Protein AF-A0A355C2K5-F1 (afdb_monomer_lite)

pLDDT: mean 94.12, std 6.8, range [56.81, 98.81]

Secondary structure (DSSP, 8-state):
---SS-STTTEEEE-SS-EEEPPTTGGG--SS--HHHHHHHHHHHHHHHHH-HHHHHHHHHHHHHHHHHHHTT-TT-------

Sequence (83 aa):
LPPFKGGGEMIDLVTTETVTYNDPPHRFEAGTPPILEAIGLGAALEWMTATGLEAIAAHESALAEQATAELSKLNFVELYGRA

Structure (mmCIF, N/CA/C/O backbone):
data_AF-A0A355C2K5-F1
#
_entry.id   AF-A0A355C2K5-F1
#
loop_
_atom_site.group_PDB
_atom_site.id
_atom_site.type_symbol
_atom_site.label_atom_id
_atom_site.label_alt_id
_atom_site.label_comp_id
_atom_site.label_asym_id
_atom_site.label_entity_id
_atom_site.label_seq_id
_atom_site.pdbx_PDB_ins_code
_atom_site.Cartn_x
_atom_site.Cartn_y
_atom_site.Cartn_z
_atom_site.occupancy
_atom_site.B_iso_or_equiv
_atom_site.auth_seq_id
_atom_site.auth_comp_id
_atom_site.auth_asym_id
_atom_site.auth_atom_id
_atom_site.pdbx_PDB_model_num
ATOM 1 N N . LEU A 1 1 ? 8.549 13.983 -18.120 1.00 79.44 1 LEU A N 1
ATOM 2 C CA . LEU A 1 1 ? 9.303 13.954 -16.846 1.00 79.44 1 LEU A CA 1
ATOM 3 C C . LEU A 1 1 ? 10.565 13.120 -17.032 1.00 79.44 1 LEU A C 1
ATOM 5 O O . LEU A 1 1 ? 10.464 12.105 -17.724 1.00 79.44 1 LEU A O 1
ATOM 9 N N . PRO A 1 2 ? 11.713 13.562 -16.488 1.00 79.06 2 PRO A N 1
ATOM 10 C CA . PRO A 1 2 ? 12.943 12.775 -16.456 1.00 79.06 2 PRO A CA 1
ATOM 11 C C . PRO A 1 2 ? 12.812 11.599 -15.470 1.00 79.06 2 PRO A C 1
ATOM 13 O O . PRO A 1 2 ? 11.938 11.635 -14.600 1.00 79.06 2 PRO A O 1
ATOM 16 N N . PRO A 1 3 ? 13.646 10.560 -15.600 1.00 85.75 3 PRO A N 1
ATOM 17 C CA . PRO A 1 3 ? 13.639 9.423 -14.686 1.00 85.75 3 PRO A CA 1
ATOM 18 C C . PRO A 1 3 ? 14.050 9.804 -13.259 1.00 85.75 3 PRO A C 1
ATOM 20 O O . PRO A 1 3 ? 14.835 10.728 -13.053 1.00 85.75 3 PRO A O 1
ATOM 23 N N . PHE A 1 4 ? 13.542 9.063 -12.271 1.00 81.56 4 PHE A N 1
ATOM 24 C CA . PHE A 1 4 ? 13.888 9.263 -10.858 1.00 81.56 4 PHE A CA 1
ATOM 25 C C . PHE A 1 4 ? 15.266 8.679 -10.502 1.00 81.56 4 PHE A C 1
ATOM 27 O O . PHE A 1 4 ? 16.033 9.284 -9.756 1.00 81.56 4 PHE A O 1
ATOM 34 N N . LYS A 1 5 ? 15.584 7.506 -11.061 1.00 82.62 5 LYS A N 1
ATOM 35 C CA . LYS A 1 5 ? 16.883 6.823 -10.981 1.00 82.62 5 LYS A CA 1
ATOM 36 C C . LYS A 1 5 ? 17.292 6.375 -12.387 1.00 82.62 5 LYS A C 1
ATOM 38 O O . LYS A 1 5 ? 16.424 6.131 -13.219 1.00 82.62 5 LYS A O 1
ATOM 43 N N . GLY A 1 6 ? 18.594 6.280 -12.652 1.00 83.88 6 GLY A N 1
ATOM 44 C CA . GLY A 1 6 ? 19.132 5.716 -13.897 1.00 83.88 6 GLY A CA 1
ATOM 45 C C . GLY A 1 6 ? 19.545 4.253 -13.722 1.00 83.88 6 GLY A C 1
ATOM 46 O O . GLY A 1 6 ? 19.885 3.843 -12.613 1.00 83.88 6 GLY A O 1
ATOM 47 N N . GLY A 1 7 ? 19.528 3.467 -14.797 1.00 87.06 7 GLY A N 1
ATOM 48 C CA . GLY A 1 7 ? 19.931 2.057 -14.780 1.00 87.06 7 GLY A CA 1
ATOM 49 C C . GLY A 1 7 ? 19.292 1.257 -15.914 1.00 87.06 7 GLY A C 1
ATOM 50 O O . GLY A 1 7 ? 18.657 1.834 -16.789 1.00 87.06 7 GLY A O 1
ATOM 51 N N . GLY A 1 8 ? 19.445 -0.070 -15.893 1.00 87.19 8 GLY A N 1
ATOM 52 C CA . GLY A 1 8 ? 18.693 -0.962 -16.791 1.00 87.19 8 GLY A CA 1
ATOM 53 C C . GLY A 1 8 ? 17.174 -0.844 -16.592 1.00 87.19 8 GLY A C 1
ATOM 54 O O . GLY A 1 8 ? 16.736 -0.168 -15.663 1.00 87.19 8 GLY A O 1
ATOM 55 N N . GLU A 1 9 ? 16.381 -1.487 -17.452 1.00 89.12 9 GLU A N 1
ATOM 56 C CA . GLU A 1 9 ? 14.900 -1.426 -17.517 1.00 89.12 9 GLU A CA 1
ATOM 57 C C . GLU A 1 9 ? 14.301 -0.063 -17.908 1.00 89.12 9 GLU A C 1
ATOM 59 O O . GLU A 1 9 ? 13.371 0.006 -18.706 1.00 89.12 9 GLU A O 1
ATOM 64 N N . MET A 1 10 ? 14.844 1.048 -17.412 1.00 93.88 10 MET A N 1
ATOM 65 C CA . MET A 1 10 ? 14.291 2.387 -17.660 1.00 93.88 10 MET A CA 1
ATOM 66 C C . MET A 1 10 ? 14.841 3.079 -18.918 1.00 93.88 10 MET A C 1
ATOM 68 O O . MET A 1 10 ? 14.258 4.057 -19.400 1.00 93.88 10 MET A O 1
ATOM 72 N N . ILE A 1 11 ? 15.961 2.579 -19.445 1.00 93.44 11 ILE A N 1
ATOM 73 C CA . ILE A 1 11 ? 16.594 3.044 -20.684 1.00 93.44 11 ILE A CA 1
ATOM 74 C C . ILE A 1 11 ? 15.944 2.339 -21.874 1.00 93.44 11 ILE A C 1
ATOM 76 O O . ILE A 1 11 ? 15.811 1.119 -21.868 1.00 93.44 11 ILE A O 1
ATOM 80 N N . ASP A 1 12 ? 15.610 3.118 -22.899 1.00 94.31 12 ASP A N 1
ATOM 81 C CA . ASP A 1 12 ? 15.192 2.622 -24.214 1.00 94.31 12 ASP A CA 1
ATOM 82 C C . ASP A 1 12 ? 16.423 2.405 -25.119 1.00 94.31 12 ASP A C 1
ATOM 84 O O . ASP A 1 12 ? 16.693 1.294 -25.570 1.00 94.31 12 ASP A O 1
ATOM 88 N N . LEU A 1 13 ? 17.259 3.440 -25.285 1.00 93.81 13 LEU A N 1
ATOM 89 C CA . LEU A 1 13 ? 18.528 3.376 -26.017 1.00 93.81 13 LEU A CA 1
ATOM 90 C C . LEU A 1 13 ? 19.659 4.012 -25.207 1.00 93.81 13 LEU A C 1
ATOM 92 O O . LEU A 1 13 ? 19.492 5.081 -24.624 1.00 93.81 13 LEU A O 1
ATOM 96 N N . VAL A 1 14 ? 20.843 3.400 -25.242 1.00 94.38 14 VAL A N 1
ATOM 97 C CA . VAL A 1 14 ? 22.087 3.996 -24.737 1.00 94.38 14 VAL A CA 1
ATOM 98 C C . VAL A 1 14 ? 23.194 3.891 -25.783 1.00 94.38 14 VAL A C 1
ATOM 100 O O . VAL A 1 14 ? 23.499 2.810 -26.284 1.00 94.38 14 VAL A O 1
ATOM 103 N N . THR A 1 15 ? 23.809 5.028 -26.094 1.00 95.19 15 THR A N 1
ATOM 104 C CA . THR A 1 15 ? 25.074 5.144 -26.827 1.00 95.19 15 THR A CA 1
ATOM 105 C C . THR A 1 15 ? 26.101 5.862 -25.951 1.00 95.19 15 THR A C 1
ATOM 107 O O . THR A 1 15 ? 25.807 6.271 -24.827 1.00 95.19 15 THR A O 1
ATOM 110 N N . THR A 1 16 ? 27.322 6.038 -26.454 1.00 96.06 16 THR A N 1
ATOM 111 C CA . THR A 1 16 ? 28.351 6.841 -25.783 1.00 96.06 16 THR A CA 1
ATOM 112 C C . THR A 1 16 ? 27.987 8.330 -25.680 1.00 96.06 16 THR A C 1
ATOM 114 O O . THR A 1 16 ? 28.512 9.022 -24.813 1.00 96.06 16 THR A O 1
ATOM 117 N N . GLU A 1 17 ? 27.068 8.824 -26.515 1.00 96.50 17 GLU A N 1
ATOM 118 C CA . GLU A 1 17 ? 26.678 10.236 -26.621 1.00 96.50 17 GLU A CA 1
ATOM 119 C C . GLU A 1 17 ? 25.247 10.516 -26.153 1.00 96.50 17 GLU A C 1
ATOM 121 O O . GLU A 1 17 ? 24.909 11.663 -25.867 1.00 96.50 17 GLU A O 1
ATOM 126 N N . THR A 1 18 ? 24.359 9.519 -26.158 1.00 94.38 18 THR A N 1
ATOM 127 C CA . THR A 1 18 ? 22.918 9.737 -25.969 1.00 94.38 18 THR A CA 1
ATOM 128 C C . THR A 1 18 ? 22.274 8.617 -25.168 1.00 94.38 18 THR A C 1
ATOM 130 O O . THR A 1 18 ? 22.590 7.444 -25.339 1.00 94.38 18 THR A O 1
ATOM 133 N N . VAL A 1 19 ? 21.318 8.993 -24.318 1.00 93.38 19 VAL A N 1
ATOM 134 C CA . VAL A 1 19 ? 20.412 8.069 -23.635 1.00 93.38 19 VAL A CA 1
ATOM 135 C C . VAL A 1 19 ? 18.980 8.509 -23.916 1.00 93.38 19 VAL A C 1
ATOM 137 O O . VAL A 1 19 ? 18.645 9.676 -23.703 1.00 93.38 19 VAL A O 1
ATOM 140 N N . THR A 1 20 ? 18.135 7.589 -24.373 1.00 93.94 20 THR A N 1
ATOM 141 C CA . THR A 1 20 ? 16.677 7.760 -24.407 1.00 93.94 20 THR A CA 1
ATOM 142 C C . THR A 1 20 ? 16.037 6.853 -23.364 1.00 93.94 20 THR A C 1
ATOM 144 O O . THR A 1 20 ? 16.621 5.862 -22.923 1.00 93.94 20 THR A O 1
ATOM 147 N N . TYR A 1 21 ? 14.842 7.219 -22.914 1.00 94.56 21 TYR A N 1
ATOM 148 C CA . TYR A 1 21 ? 14.166 6.543 -21.812 1.00 94.56 21 TYR A CA 1
ATOM 149 C C . TYR A 1 21 ? 12.869 5.909 -22.285 1.00 94.56 21 TYR A C 1
ATOM 151 O O . TYR A 1 21 ? 12.168 6.505 -23.105 1.00 94.56 21 TYR A O 1
ATOM 159 N N . ASN A 1 22 ? 12.522 4.772 -21.686 1.00 94.62 22 ASN A N 1
ATOM 160 C CA . ASN A 1 22 ? 11.254 4.093 -21.923 1.00 94.62 22 ASN A CA 1
ATOM 161 C C . ASN A 1 22 ? 10.054 4.984 -21.586 1.00 94.62 22 ASN A C 1
ATOM 163 O O . ASN A 1 22 ? 10.176 6.026 -20.931 1.00 94.62 22 ASN A O 1
ATOM 167 N N . ASP A 1 23 ? 8.867 4.579 -22.021 1.00 95.06 23 ASP A N 1
ATOM 168 C CA . ASP A 1 23 ? 7.628 5.211 -21.584 1.00 95.06 23 ASP A CA 1
ATOM 169 C C . ASP A 1 23 ? 7.288 4.852 -20.123 1.00 95.06 23 ASP A C 1
ATOM 171 O O . ASP A 1 23 ? 7.759 3.842 -19.589 1.00 95.06 23 ASP A O 1
ATOM 175 N N . PRO A 1 24 ? 6.521 5.697 -19.408 1.00 94.25 24 PRO A N 1
ATOM 176 C CA . PRO A 1 24 ? 5.965 5.323 -18.111 1.00 94.25 24 PRO A CA 1
ATOM 177 C C . PRO A 1 24 ? 5.111 4.040 -18.203 1.00 94.25 24 PRO A C 1
ATOM 179 O O . PRO A 1 24 ? 4.401 3.875 -19.195 1.00 94.25 24 PRO A O 1
ATOM 182 N N . PRO A 1 25 ? 5.118 3.169 -17.173 1.00 93.94 25 PRO A N 1
ATOM 183 C CA . PRO A 1 25 ? 5.758 3.355 -15.866 1.00 93.94 25 PRO A CA 1
ATOM 184 C C . PRO A 1 25 ? 7.263 3.040 -15.844 1.00 93.94 25 PRO A C 1
ATOM 186 O O . PRO A 1 25 ? 7.971 3.606 -15.013 1.00 93.94 25 PRO A O 1
ATOM 189 N N . HIS A 1 26 ? 7.771 2.244 -16.791 1.00 93.38 26 HIS A N 1
ATOM 190 C CA . HIS A 1 26 ? 9.146 1.722 -16.791 1.00 93.38 26 HIS A CA 1
ATOM 191 C C . HIS A 1 26 ? 10.231 2.802 -16.762 1.00 93.38 26 HIS A C 1
ATOM 193 O O . HIS A 1 26 ? 11.285 2.605 -16.161 1.00 93.38 26 HIS A O 1
ATOM 199 N N . ARG A 1 27 ? 9.951 4.001 -17.299 1.00 94.56 27 ARG A N 1
ATOM 200 C CA . ARG A 1 27 ? 10.813 5.190 -17.131 1.00 94.56 27 ARG A CA 1
ATOM 201 C C . ARG A 1 27 ? 11.242 5.445 -15.679 1.00 94.56 27 ARG A C 1
ATOM 203 O O . ARG A 1 27 ? 12.282 6.058 -15.440 1.00 94.56 27 ARG A O 1
ATOM 210 N N . PHE A 1 28 ? 10.416 5.053 -14.714 1.00 94.69 28 PHE A N 1
ATOM 211 C CA . PHE A 1 28 ? 10.596 5.348 -13.295 1.00 94.69 28 PHE A CA 1
ATOM 212 C C . PHE A 1 28 ? 11.039 4.134 -12.465 1.00 94.69 28 PHE A C 1
ATOM 214 O O . PHE A 1 28 ? 11.240 4.276 -11.260 1.00 94.69 28 PHE A O 1
ATOM 221 N N . GLU A 1 29 ? 11.260 2.979 -13.092 1.00 94.44 29 GLU A N 1
ATOM 222 C CA . GLU A 1 29 ? 11.522 1.694 -12.430 1.00 94.44 29 GLU A CA 1
ATOM 223 C C . GLU A 1 29 ? 12.904 1.158 -12.821 1.00 94.44 29 GLU A C 1
ATOM 225 O O . GLU A 1 29 ? 13.052 0.108 -13.432 1.00 94.44 29 GLU A O 1
ATOM 230 N N . ALA A 1 30 ? 13.942 1.934 -12.511 1.00 94.69 30 ALA A N 1
ATOM 231 C CA . ALA A 1 30 ? 15.312 1.590 -12.874 1.00 94.69 30 ALA A CA 1
ATOM 232 C C . ALA A 1 30 ? 15.821 0.330 -12.152 1.00 94.69 30 ALA A C 1
ATOM 234 O O . ALA A 1 30 ? 15.777 0.253 -10.921 1.00 94.69 30 ALA A O 1
ATOM 235 N N . GLY A 1 31 ? 16.446 -0.567 -12.912 1.00 93.69 31 GLY A N 1
ATOM 236 C CA . GLY A 1 31 ? 17.070 -1.792 -12.423 1.00 93.69 31 GLY A CA 1
ATOM 237 C C . GLY A 1 31 ? 16.076 -2.931 -12.218 1.00 93.69 31 GLY A C 1
ATOM 238 O O . GLY A 1 31 ? 14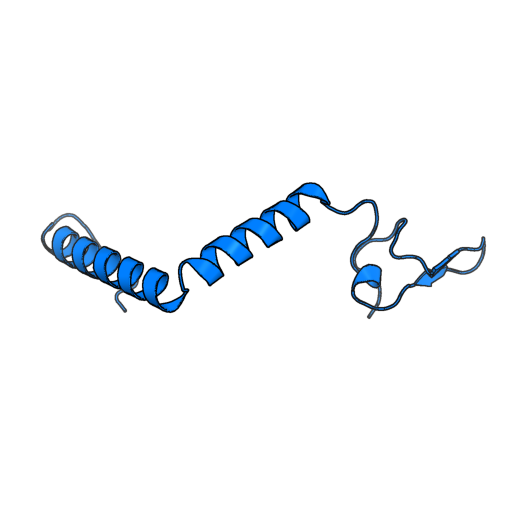.904 -2.830 -12.555 1.00 93.69 31 GLY A O 1
ATOM 239 N N . THR A 1 32 ? 16.560 -4.044 -11.666 1.00 94.69 32 THR A N 1
ATOM 240 C CA . THR A 1 32 ? 15.696 -5.181 -11.338 1.00 94.69 32 THR A CA 1
ATOM 241 C C . THR A 1 32 ? 14.652 -4.748 -10.301 1.00 94.69 32 THR A C 1
ATOM 243 O O . THR A 1 32 ? 15.044 -4.297 -9.219 1.00 94.69 32 THR A O 1
ATOM 246 N N . PRO A 1 33 ? 13.346 -4.867 -10.598 1.00 93.62 33 PRO A N 1
ATOM 247 C CA . PRO A 1 33 ? 12.306 -4.452 -9.670 1.00 93.62 33 PRO A CA 1
ATOM 248 C C . PRO A 1 33 ? 12.203 -5.428 -8.485 1.00 93.62 33 PRO A C 1
ATOM 250 O O . PRO A 1 33 ? 12.769 -6.526 -8.523 1.00 93.62 33 PRO A O 1
ATOM 253 N N . PRO A 1 34 ? 11.453 -5.070 -7.432 1.00 96.31 34 PRO A N 1
ATOM 254 C CA . PRO A 1 34 ? 11.099 -5.994 -6.360 1.00 96.31 34 PRO A CA 1
ATOM 255 C C . PRO A 1 34 ? 10.029 -6.987 -6.863 1.00 96.31 34 PRO A C 1
ATOM 257 O O . PRO A 1 34 ? 8.831 -6.833 -6.624 1.00 96.31 34 PRO A O 1
ATOM 260 N N . ILE A 1 35 ? 10.467 -7.964 -7.668 1.00 96.94 35 ILE A N 1
ATOM 261 C CA . ILE A 1 35 ? 9.598 -8.866 -8.444 1.00 96.94 35 ILE A CA 1
ATOM 26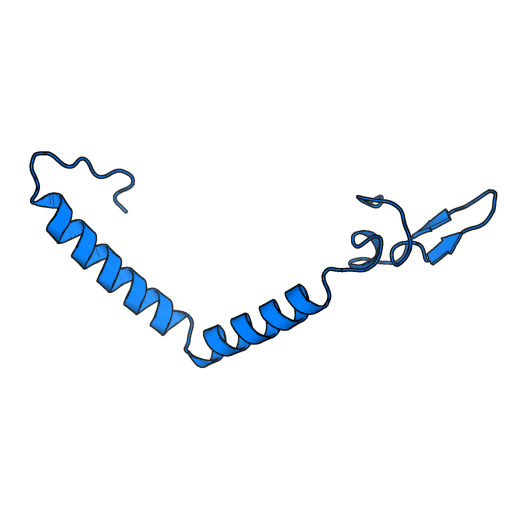2 C C . ILE A 1 35 ? 8.669 -9.668 -7.527 1.00 96.94 35 ILE A C 1
ATOM 264 O O . ILE A 1 35 ? 7.462 -9.726 -7.761 1.00 96.94 35 ILE A O 1
ATOM 268 N N . LEU A 1 36 ? 9.223 -10.306 -6.492 1.00 98.50 36 LEU A N 1
ATOM 269 C CA . LEU A 1 36 ? 8.445 -11.178 -5.610 1.00 98.50 36 LEU A CA 1
ATOM 270 C C . LEU A 1 36 ? 7.498 -10.372 -4.726 1.00 98.50 36 LEU A C 1
ATOM 272 O O . LEU A 1 36 ? 6.388 -10.814 -4.446 1.00 98.50 36 LEU A O 1
ATOM 276 N N . GLU A 1 37 ? 7.909 -9.178 -4.324 1.00 9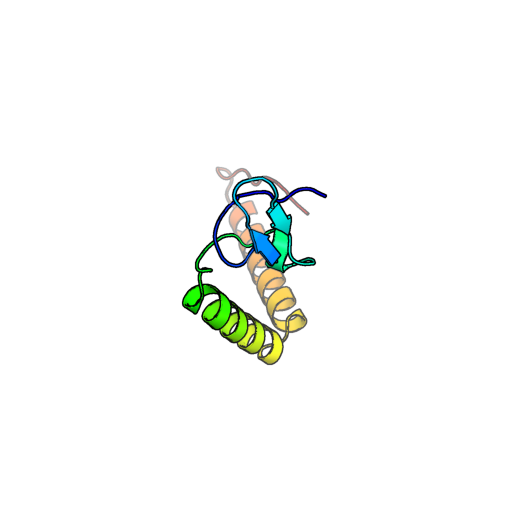8.56 37 GLU A N 1
ATOM 277 C CA . GLU A 1 37 ? 7.100 -8.256 -3.545 1.00 98.56 37 GLU A CA 1
ATOM 278 C C . GLU A 1 37 ? 5.916 -7.739 -4.367 1.00 98.56 37 GLU A C 1
ATOM 280 O O . GLU A 1 37 ? 4.802 -7.693 -3.852 1.00 98.56 37 GLU A O 1
ATOM 285 N N . ALA A 1 38 ? 6.119 -7.416 -5.651 1.00 98.38 38 ALA A N 1
ATOM 286 C CA . ALA A 1 38 ? 5.038 -7.010 -6.549 1.00 98.38 38 ALA A CA 1
ATOM 287 C C . ALA A 1 38 ? 4.020 -8.144 -6.772 1.00 98.38 38 ALA A C 1
ATOM 289 O O . ALA A 1 38 ? 2.812 -7.911 -6.717 1.00 98.38 38 ALA A O 1
ATOM 290 N N . ILE A 1 39 ? 4.493 -9.383 -6.949 1.00 98.56 39 ILE A N 1
ATOM 291 C CA . ILE A 1 39 ? 3.623 -10.568 -7.042 1.00 98.56 39 ILE A CA 1
ATOM 292 C C . ILE A 1 39 ? 2.854 -10.780 -5.730 1.00 98.56 39 ILE A C 1
ATOM 294 O O . ILE A 1 39 ? 1.641 -10.987 -5.746 1.00 98.56 39 ILE A O 1
ATOM 298 N N . GLY A 1 40 ? 3.544 -10.700 -4.590 1.00 98.75 40 GLY A N 1
ATOM 299 C CA . GLY A 1 40 ? 2.934 -10.845 -3.269 1.00 98.75 40 GLY A CA 1
ATOM 300 C C . GLY A 1 40 ? 1.884 -9.772 -2.982 1.00 98.75 40 GLY A C 1
ATOM 301 O O . GLY A 1 40 ? 0.826 -10.082 -2.438 1.00 98.75 40 GLY A O 1
ATOM 302 N N . LEU A 1 41 ? 2.135 -8.530 -3.407 1.00 98.81 41 LEU A N 1
ATOM 303 C CA . LEU A 1 41 ? 1.160 -7.445 -3.333 1.00 98.81 41 LEU A CA 1
ATOM 304 C C . LEU A 1 41 ? -0.085 -7.763 -4.170 1.00 98.81 41 LEU A C 1
ATOM 306 O O . LEU A 1 41 ? -1.195 -7.578 -3.679 1.00 98.81 41 LEU A O 1
ATOM 310 N N . GLY A 1 42 ? 0.081 -8.295 -5.385 1.00 98.69 42 GLY A N 1
ATOM 311 C CA . GLY A 1 42 ? -1.037 -8.760 -6.211 1.00 98.69 42 GLY A CA 1
ATOM 312 C C . GLY A 1 42 ? -1.910 -9.786 -5.483 1.00 98.69 42 GLY A C 1
ATOM 313 O O . GLY A 1 42 ? -3.113 -9.580 -5.342 1.00 98.69 42 GLY A O 1
ATOM 314 N N . ALA A 1 43 ? -1.297 -10.831 -4.922 1.00 98.75 43 ALA A N 1
ATOM 315 C CA . ALA A 1 43 ? -2.015 -11.863 -4.170 1.00 98.75 43 ALA A CA 1
ATOM 316 C C . ALA A 1 43 ? -2.730 -11.312 -2.918 1.00 98.75 43 ALA A C 1
ATOM 318 O O . ALA A 1 43 ? -3.851 -11.717 -2.606 1.00 98.75 43 ALA A O 1
ATOM 319 N N . ALA A 1 44 ? -2.108 -10.370 -2.202 1.00 98.69 44 ALA A N 1
ATOM 320 C CA . ALA A 1 44 ? -2.730 -9.717 -1.051 1.00 98.69 44 ALA A CA 1
ATOM 321 C C . ALA A 1 44 ? -3.970 -8.905 -1.461 1.00 98.69 44 ALA A C 1
ATOM 323 O O . ALA A 1 44 ? -5.015 -9.004 -0.815 1.00 98.69 44 ALA A O 1
ATOM 324 N N . LEU A 1 45 ? -3.879 -8.148 -2.559 1.00 98.69 45 LEU A N 1
ATOM 325 C CA . LEU A 1 45 ? -4.995 -7.369 -3.096 1.00 98.69 45 LEU A CA 1
ATOM 326 C C . LEU A 1 45 ? -6.136 -8.266 -3.586 1.00 98.69 45 LEU A C 1
ATOM 328 O O . LEU A 1 45 ? -7.301 -7.956 -3.338 1.00 98.69 45 LEU A O 1
ATOM 332 N N . GLU A 1 46 ? -5.823 -9.390 -4.232 1.00 98.69 46 GLU A N 1
ATOM 333 C CA . GLU A 1 46 ? -6.817 -10.390 -4.636 1.00 98.69 46 GLU A CA 1
ATOM 334 C C . GLU A 1 46 ? -7.568 -10.950 -3.425 1.00 98.69 46 GLU A C 1
ATOM 336 O O . GLU A 1 46 ? -8.799 -10.984 -3.427 1.00 98.69 46 GLU A O 1
ATOM 341 N N . TRP A 1 47 ? -6.853 -11.318 -2.358 1.00 98.56 47 TRP A N 1
ATOM 342 C CA . TRP A 1 47 ? -7.468 -11.805 -1.123 1.00 98.56 47 TRP A CA 1
ATOM 343 C C . TRP A 1 47 ? -8.352 -10.748 -0.448 1.00 98.56 47 TRP A C 1
ATOM 345 O O . TRP A 1 47 ? -9.481 -11.053 -0.056 1.00 98.56 47 TRP A O 1
ATOM 355 N N . MET A 1 48 ? -7.881 -9.500 -0.344 1.00 98.50 48 MET A N 1
ATOM 356 C CA . MET A 1 48 ? -8.670 -8.399 0.225 1.00 98.50 48 MET A CA 1
ATOM 357 C C . MET A 1 48 ? -9.932 -8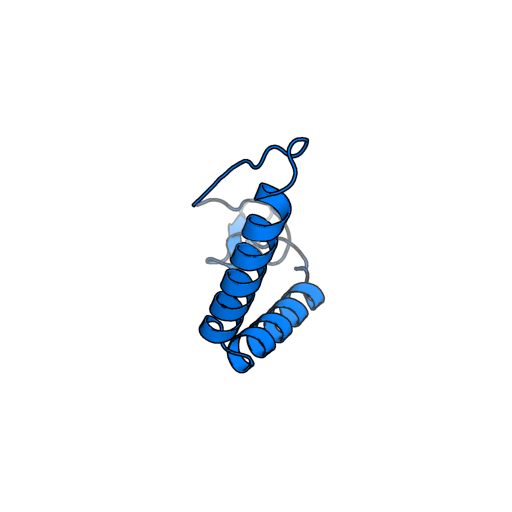.133 -0.599 1.00 98.50 48 MET A C 1
ATOM 359 O O . MET A 1 48 ? -11.016 -7.974 -0.041 1.00 98.50 48 MET A O 1
ATOM 363 N N . THR A 1 49 ? -9.809 -8.139 -1.928 1.00 98.31 49 THR A N 1
ATOM 364 C CA . THR A 1 49 ? -10.940 -7.934 -2.843 1.00 98.31 49 THR A CA 1
ATOM 365 C C . THR A 1 49 ? -11.953 -9.071 -2.729 1.00 98.31 49 THR A C 1
ATOM 367 O O . THR A 1 49 ? -13.150 -8.813 -2.655 1.00 98.31 49 THR A O 1
ATOM 370 N N . ALA A 1 50 ? -11.488 -10.322 -2.657 1.00 98.38 50 ALA A N 1
ATOM 371 C CA . ALA A 1 50 ? -12.347 -11.490 -2.472 1.00 98.38 50 ALA A CA 1
ATOM 372 C C . ALA A 1 50 ? -13.037 -11.509 -1.098 1.00 98.38 50 ALA A C 1
ATOM 374 O O . ALA A 1 50 ? -14.172 -11.968 -0.987 1.00 98.38 50 ALA A O 1
ATOM 375 N N . THR A 1 51 ? -12.367 -10.999 -0.062 1.00 98.19 51 THR A N 1
ATOM 376 C CA . THR A 1 51 ? -12.944 -10.821 1.280 1.00 98.19 51 THR A CA 1
ATOM 377 C C . THR A 1 51 ? -14.000 -9.707 1.294 1.00 98.19 51 THR A C 1
ATOM 379 O O . THR A 1 51 ? -14.995 -9.814 2.010 1.00 98.19 51 THR A O 1
ATOM 382 N N . GLY A 1 52 ? -13.817 -8.672 0.468 1.00 98.38 52 GLY A N 1
ATOM 383 C CA . GLY A 1 52 ? -14.717 -7.530 0.315 1.00 98.38 52 GLY A CA 1
ATOM 384 C C . GLY A 1 52 ? -14.264 -6.334 1.150 1.00 98.38 52 GLY A C 1
ATOM 385 O O . GLY A 1 52 ? -14.248 -6.389 2.381 1.00 98.38 52 GLY A O 1
ATOM 386 N N . LEU A 1 53 ? -13.923 -5.228 0.482 1.00 97.88 53 LEU A N 1
ATOM 387 C CA . LEU A 1 53 ? -13.403 -4.028 1.146 1.00 97.88 53 LEU A CA 1
ATOM 388 C C . LEU A 1 53 ? -14.439 -3.386 2.074 1.00 97.88 53 LEU A C 1
ATOM 390 O O . LEU A 1 53 ? -14.083 -2.891 3.138 1.00 97.88 53 LEU A O 1
ATOM 394 N N . GLU A 1 54 ? -15.721 -3.449 1.723 1.00 98.31 54 GLU A N 1
ATOM 395 C CA . GLU A 1 54 ? -16.813 -2.945 2.556 1.00 98.31 54 GLU A CA 1
ATOM 396 C C . GLU A 1 54 ? -16.970 -3.771 3.837 1.00 98.31 54 GLU A C 1
ATOM 398 O O . GLU A 1 54 ? -17.224 -3.215 4.905 1.00 98.31 54 GLU A O 1
ATOM 403 N N . ALA A 1 55 ? -16.789 -5.094 3.750 1.00 98.31 55 ALA A N 1
ATOM 404 C CA . ALA A 1 55 ? -16.852 -5.980 4.908 1.00 98.31 55 ALA A CA 1
ATOM 405 C C . ALA A 1 55 ? -15.661 -5.752 5.848 1.00 98.31 55 ALA A C 1
ATOM 407 O O . ALA A 1 55 ? -15.847 -5.676 7.063 1.00 98.31 55 ALA A O 1
ATOM 408 N N . ILE A 1 56 ? -14.458 -5.586 5.284 1.00 98.56 56 ILE A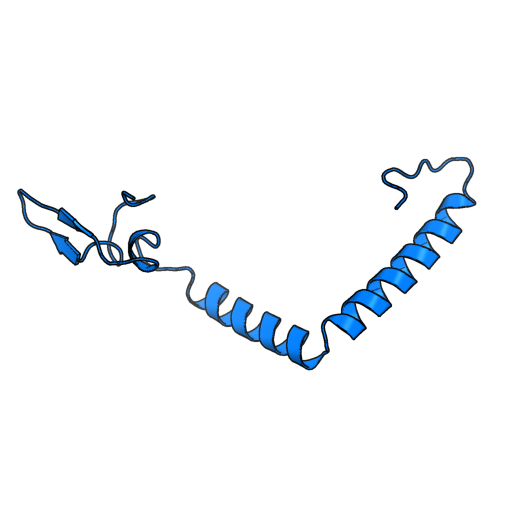 N 1
ATOM 409 C CA . ILE A 1 56 ? -13.250 -5.227 6.037 1.00 98.56 56 ILE A CA 1
ATOM 410 C C . ILE A 1 56 ? -13.457 -3.881 6.742 1.00 98.56 56 ILE A C 1
ATOM 412 O O . ILE A 1 56 ? -13.317 -3.812 7.960 1.00 98.56 56 ILE A O 1
ATOM 416 N N . ALA A 1 57 ? -13.881 -2.843 6.017 1.00 98.31 57 ALA A N 1
ATOM 417 C CA . ALA A 1 57 ? -14.092 -1.510 6.580 1.00 98.31 57 ALA A CA 1
ATOM 418 C C . ALA A 1 57 ? -15.164 -1.497 7.684 1.00 98.31 57 ALA A C 1
ATOM 420 O O . ALA A 1 57 ? -14.976 -0.868 8.725 1.00 98.31 57 ALA A O 1
ATOM 421 N N . ALA A 1 58 ? -16.276 -2.218 7.498 1.00 98.44 58 ALA A N 1
ATOM 422 C CA . ALA A 1 58 ? -17.314 -2.333 8.521 1.00 98.44 58 ALA A CA 1
ATOM 423 C C . ALA A 1 58 ? -16.799 -3.043 9.784 1.00 98.44 58 ALA A C 1
ATOM 425 O O . ALA A 1 58 ? -17.105 -2.623 10.901 1.00 98.44 58 ALA A O 1
ATOM 426 N N . HIS A 1 59 ? -16.000 -4.099 9.615 1.00 98.44 59 HIS A N 1
ATOM 427 C CA . HIS A 1 59 ? -15.386 -4.807 10.733 1.00 98.44 59 HIS A CA 1
ATOM 428 C C . HIS A 1 59 ? -14.389 -3.920 11.491 1.00 98.44 59 HIS A C 1
ATOM 430 O O . HIS A 1 59 ? -14.448 -3.845 12.718 1.00 98.44 59 HIS A O 1
ATOM 436 N N . GLU A 1 60 ? -13.521 -3.207 10.772 1.00 98.12 60 GLU A N 1
ATOM 437 C CA . GLU A 1 60 ? -12.564 -2.265 11.358 1.00 98.12 60 GLU A CA 1
ATOM 438 C C . GLU A 1 60 ? -13.268 -1.125 12.107 1.00 98.12 60 GLU A C 1
ATOM 440 O O . GLU A 1 60 ? -12.872 -0.815 13.231 1.00 98.12 60 GLU A O 1
ATOM 445 N N . SER A 1 61 ? -14.350 -0.561 11.551 1.00 97.44 61 SER A N 1
ATOM 446 C CA . SER A 1 61 ? -15.159 0.469 12.225 1.00 97.44 61 SER A CA 1
ATOM 447 C C . SER A 1 61 ? -15.742 -0.051 13.534 1.00 97.44 61 SER A C 1
ATOM 449 O O . SER A 1 61 ? -15.579 0.582 14.574 1.00 97.44 61 SER A O 1
ATOM 451 N N . ALA A 1 62 ? -16.345 -1.243 13.521 1.00 98.25 62 ALA A N 1
ATOM 452 C CA . ALA A 1 62 ? -16.928 -1.835 14.722 1.00 98.25 62 ALA A CA 1
ATOM 453 C C . ALA A 1 62 ? -15.875 -2.072 15.822 1.00 98.25 62 ALA A C 1
ATOM 455 O O . ALA A 1 62 ? -16.121 -1.792 16.998 1.00 98.25 62 ALA A O 1
ATOM 456 N N . LEU A 1 63 ? -14.680 -2.548 15.450 1.00 98.06 63 LEU A N 1
ATOM 457 C CA . LEU A 1 63 ? -13.568 -2.715 16.388 1.00 98.06 63 LEU A CA 1
ATOM 458 C C . LEU A 1 63 ? -13.080 -1.371 16.939 1.00 98.06 63 LEU A C 1
ATOM 460 O O . LEU A 1 63 ? -12.855 -1.252 18.145 1.00 98.06 63 LEU A O 1
ATOM 464 N N . ALA A 1 64 ? -12.925 -0.365 16.077 1.00 96.31 64 ALA A N 1
ATOM 465 C CA . ALA A 1 64 ? -12.478 0.967 16.465 1.00 96.31 64 ALA A CA 1
ATOM 466 C C . ALA A 1 64 ? -13.481 1.651 17.405 1.00 96.31 64 ALA A C 1
ATOM 468 O O . ALA 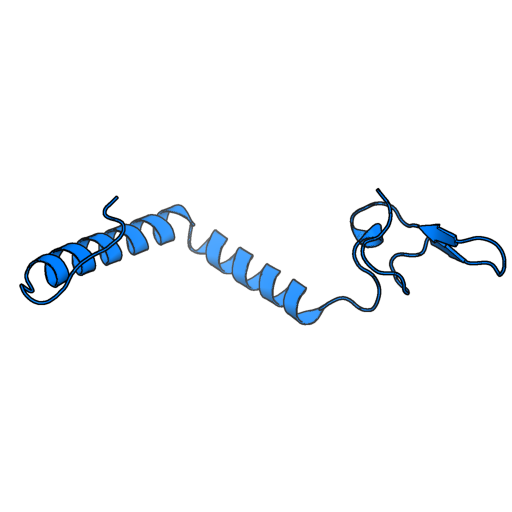A 1 64 ? -13.076 2.220 18.422 1.00 96.31 64 ALA A O 1
ATOM 469 N N . GLU A 1 65 ? -14.778 1.546 17.118 1.00 96.00 65 GLU A N 1
ATOM 470 C CA . GLU A 1 65 ? -15.863 2.053 17.962 1.00 96.00 65 GLU A CA 1
ATOM 471 C C . GLU A 1 65 ? -15.840 1.392 19.339 1.00 96.00 65 GLU A C 1
ATOM 473 O O . GLU A 1 65 ? -15.842 2.082 20.362 1.00 96.00 65 GLU A O 1
ATOM 478 N N . GLN A 1 66 ? -15.743 0.059 19.379 1.00 97.50 66 GLN A N 1
ATOM 479 C CA . GLN A 1 66 ? -15.686 -0.682 20.634 1.00 97.50 66 GLN A CA 1
ATOM 480 C C . GLN A 1 66 ? -14.442 -0.304 21.447 1.00 97.50 66 GLN A C 1
ATOM 482 O O . GLN A 1 66 ? -14.548 0.004 22.635 1.00 97.50 66 GLN A O 1
ATOM 487 N N . ALA A 1 67 ? -13.262 -0.292 20.824 1.00 96.00 67 ALA A N 1
ATOM 488 C CA . ALA A 1 67 ? -12.018 0.070 21.497 1.00 96.00 67 ALA A CA 1
ATOM 489 C C . ALA A 1 67 ? -12.074 1.505 22.041 1.00 96.00 67 ALA A C 1
ATOM 491 O O . ALA A 1 67 ? -11.718 1.749 23.194 1.00 96.00 67 ALA A O 1
ATOM 492 N N . THR A 1 68 ? -12.584 2.445 21.244 1.00 95.62 68 THR A N 1
ATOM 493 C CA . THR A 1 68 ? -12.750 3.848 21.642 1.00 95.62 68 THR A CA 1
ATOM 494 C C . THR A 1 68 ? -13.708 3.978 22.821 1.00 95.62 68 THR A C 1
ATOM 496 O O . THR A 1 68 ? -13.404 4.698 23.777 1.00 95.62 68 THR A O 1
ATOM 499 N N . ALA A 1 69 ? -14.837 3.265 22.797 1.00 95.00 69 ALA A N 1
ATOM 500 C CA . ALA A 1 69 ? -15.812 3.279 23.881 1.00 95.00 69 ALA A CA 1
ATOM 501 C C . ALA A 1 69 ? -15.225 2.742 25.194 1.00 95.00 69 ALA A C 1
ATOM 503 O O . ALA A 1 69 ? -15.448 3.338 26.248 1.00 95.00 69 ALA A O 1
ATOM 504 N N . GLU A 1 70 ? -14.453 1.653 25.149 1.00 97.00 70 GLU A N 1
ATOM 505 C CA . GLU A 1 70 ? -13.832 1.078 26.347 1.00 97.00 70 GLU A CA 1
ATOM 506 C C . GLU A 1 70 ? -12.696 1.948 26.892 1.00 97.00 70 GLU A C 1
ATOM 508 O O . GLU A 1 70 ? -12.652 2.225 28.091 1.00 97.00 70 GLU A O 1
ATOM 513 N N . LEU A 1 71 ? -11.813 2.448 26.025 1.00 96.25 71 LEU A N 1
ATOM 514 C CA . LEU A 1 71 ? -10.703 3.306 26.442 1.00 96.25 71 LEU A CA 1
ATOM 515 C C . LEU A 1 71 ? -11.187 4.651 26.996 1.00 96.25 71 LEU A C 1
ATOM 517 O O . LEU A 1 71 ? -10.597 5.162 27.945 1.00 96.25 71 LEU A O 1
ATOM 521 N N . SER A 1 72 ? -12.297 5.192 26.481 1.00 94.94 72 SER A N 1
ATOM 522 C CA . SER A 1 72 ? -12.888 6.448 26.972 1.00 94.94 72 SER A CA 1
ATOM 523 C C . SER A 1 72 ? -13.373 6.375 28.424 1.00 94.94 72 SER A C 1
ATOM 525 O O . SER A 1 72 ? -13.578 7.411 29.055 1.00 94.94 72 SER A O 1
ATOM 527 N N . LYS A 1 73 ? -13.562 5.169 28.974 1.00 96.62 73 LYS A N 1
ATOM 528 C CA . LYS A 1 73 ? -13.953 4.974 30.380 1.00 96.62 73 LYS A CA 1
ATOM 529 C C . LYS A 1 73 ? -12.771 5.122 31.341 1.00 96.62 73 LYS A C 1
ATOM 531 O O . LYS A 1 73 ? -12.977 5.232 32.548 1.00 96.62 73 LYS A O 1
ATOM 536 N N . LEU A 1 74 ? -11.539 5.100 30.834 1.00 97.88 74 LEU A N 1
ATOM 537 C CA . LEU A 1 74 ? -10.326 5.139 31.641 1.00 97.88 74 LEU A CA 1
ATOM 538 C C . LEU A 1 74 ? -9.905 6.592 31.879 1.00 97.88 74 LEU A C 1
ATOM 540 O O . LEU A 1 74 ? -9.435 7.276 30.978 1.00 97.88 74 LEU A O 1
ATOM 544 N N . ASN A 1 75 ? -10.028 7.060 33.122 1.00 95.88 75 ASN A N 1
ATOM 545 C CA . ASN A 1 75 ? -9.732 8.449 33.506 1.00 95.88 75 ASN A CA 1
ATOM 546 C C . ASN A 1 75 ? -8.253 8.864 33.362 1.00 95.88 75 ASN A C 1
ATOM 548 O O . ASN A 1 75 ? -7.938 10.043 33.499 1.00 95.88 75 ASN A O 1
ATOM 552 N N . PHE A 1 76 ? -7.360 7.906 33.122 1.00 97.19 76 PHE A N 1
ATOM 553 C CA . PHE A 1 76 ? -5.926 8.113 32.928 1.00 97.19 76 PHE A CA 1
ATOM 554 C C . PHE A 1 76 ? -5.498 7.992 31.458 1.00 97.19 76 PHE A C 1
ATOM 556 O O . PHE A 1 76 ? -4.307 8.092 31.168 1.00 97.19 76 PHE A O 1
ATOM 563 N N . VAL A 1 77 ? -6.438 7.749 30.537 1.00 96.69 77 VAL A N 1
ATOM 564 C CA . VAL A 1 77 ? -6.169 7.645 29.099 1.00 96.69 77 VAL A CA 1
ATOM 565 C C . VAL A 1 77 ? -6.693 8.885 28.389 1.00 96.69 77 VAL A C 1
ATOM 567 O O . VAL A 1 77 ? -7.858 9.256 28.519 1.00 96.69 77 VAL A O 1
ATOM 570 N N . GLU A 1 78 ? -5.829 9.501 27.589 1.00 94.81 78 GLU A N 1
ATOM 571 C CA . GLU A 1 78 ? -6.201 10.558 26.654 1.00 94.81 78 GLU A CA 1
ATOM 572 C C . GLU A 1 78 ? -6.247 9.984 25.233 1.00 94.81 78 GLU A C 1
ATOM 574 O O . GLU A 1 78 ? -5.311 9.321 24.787 1.00 94.81 78 GLU A O 1
ATOM 579 N N . LEU A 1 79 ? -7.355 10.217 24.526 1.00 94.06 79 LEU A N 1
ATOM 580 C CA . LEU A 1 79 ? -7.563 9.749 23.154 1.00 94.06 79 LEU A CA 1
ATOM 581 C C . LEU A 1 79 ? -7.437 10.919 22.175 1.00 94.06 79 LEU A C 1
ATOM 583 O O . LEU A 1 79 ? -8.197 11.886 22.282 1.00 94.06 79 LEU A O 1
ATOM 587 N N . TYR A 1 80 ? -6.538 10.794 21.196 1.00 94.25 80 TYR A N 1
ATOM 588 C CA . TYR A 1 80 ? -6.327 11.766 20.117 1.00 94.25 80 TYR A CA 1
ATOM 589 C C . TYR A 1 80 ? -7.016 11.324 18.820 1.00 94.25 80 TYR A C 1
ATOM 591 O O . TYR A 1 80 ? -7.012 10.141 18.497 1.00 94.25 80 TYR A O 1
ATOM 599 N N . GLY A 1 81 ? -7.561 12.283 18.059 1.00 86.38 81 GLY A N 1
ATOM 600 C CA . GLY A 1 81 ? -8.177 12.008 16.753 1.00 86.38 81 GLY A CA 1
ATOM 601 C C . GLY A 1 81 ? -9.549 11.333 16.843 1.00 86.38 81 GLY A C 1
ATOM 602 O O . GLY A 1 81 ? -9.756 10.283 16.249 1.00 86.38 81 GLY A O 1
ATOM 603 N N . ARG A 1 82 ? -10.486 11.928 17.594 1.00 67.12 82 ARG A N 1
ATOM 604 C CA . ARG A 1 82 ? -11.887 11.477 17.637 1.00 67.12 82 ARG A CA 1
ATOM 605 C C . ARG A 1 82 ? -12.584 11.906 16.340 1.00 67.12 82 ARG A C 1
ATOM 607 O O . ARG A 1 82 ? -12.728 13.110 16.125 1.00 67.12 82 ARG A O 1
ATOM 614 N N . ALA A 1 83 ? -12.943 10.944 15.493 1.00 56.81 83 ALA A N 1
ATOM 615 C CA . ALA A 1 83 ? -13.752 11.137 14.288 1.00 56.81 83 ALA A CA 1
ATOM 616 C C . ALA A 1 83 ? -15.218 10.793 14.572 1.00 56.81 83 ALA A C 1
ATOM 618 O O . ALA A 1 83 ? -15.443 9.871 15.389 1.00 56.81 83 ALA A O 1
#

Radius of gyration: 23.26 Å; chains: 1; bounding box: 46×26×60 Å

Foldseek 3Di:
DAEPDDAPQQWPDDDPVDTDGDDPPSVHQHDDHPVVVVVVVVVVVVVCVVVPVVNVVVVVVVVVVVVCVVQVVDPPDDDPDDD